Protein AF-A0A4Z0H425-F1 (afdb_monomer_lite)

Secondary structure (DSSP, 8-state):
--HHHHHHHHHHHHHHHHHHHHHHHTT--B-TTS-BGGGS-HHHHHHHHHHHHHHHHT-

Sequence (59 aa):
MNIAATNLTRGVESRRYTLVMKLEALGYTEDRVGKQTKDMTLTELEQIYINVREQRNDL

pLDDT: mean 88.25, std 12.24, range [48.72, 97.31]

Structure (mmCIF, N/CA/C/O backbone):
data_AF-A0A4Z0H425-F1
#
_entry.id   AF-A0A4Z0H425-F1
#
loop_
_atom_site.group_PDB
_atom_site.id
_atom_site.type_symbol
_atom_site.label_atom_id
_atom_site.label_alt_id
_atom_site.label_comp_id
_atom_site.label_asym_id
_atom_site.label_entity_id
_atom_site.label_seq_id
_atom_site.pdbx_PDB_ins_code
_atom_site.Cartn_x
_atom_site.Cartn_y
_atom_site.Cartn_z
_atom_site.occupancy
_atom_site.B_iso_or_equiv
_atom_site.auth_seq_id
_atom_site.auth_comp_id
_atom_site.auth_asym_id
_atom_site.auth_atom_id
_atom_site.pdbx_PDB_model_num
ATOM 1 N N . MET A 1 1 ? 9.876 5.928 -31.195 1.00 49.38 1 MET A N 1
ATOM 2 C CA . MET A 1 1 ? 9.187 5.526 -29.947 1.00 49.38 1 MET A CA 1
ATOM 3 C C . MET A 1 1 ? 10.253 5.014 -28.982 1.00 49.38 1 MET A C 1
ATOM 5 O O . MET A 1 1 ? 10.998 4.125 -29.373 1.00 49.38 1 MET A O 1
ATOM 9 N N . ASN A 1 2 ? 10.426 5.623 -27.805 1.00 64.81 2 ASN A N 1
ATOM 10 C CA . ASN A 1 2 ? 11.505 5.255 -26.877 1.00 64.81 2 ASN A CA 1
ATOM 11 C C . ASN A 1 2 ? 11.080 4.057 -26.008 1.00 64.81 2 ASN A C 1
ATOM 13 O O . ASN A 1 2 ? 10.332 4.218 -25.047 1.00 64.81 2 ASN A O 1
ATOM 17 N N . ILE A 1 3 ? 11.556 2.862 -26.364 1.00 66.69 3 ILE A N 1
ATOM 18 C CA . ILE A 1 3 ? 11.196 1.581 -25.730 1.00 66.69 3 ILE A CA 1
ATOM 19 C C . ILE A 1 3 ? 11.574 1.556 -24.236 1.00 66.69 3 ILE A C 1
ATOM 21 O O . ILE A 1 3 ? 10.861 0.967 -23.424 1.00 66.69 3 ILE A O 1
ATOM 25 N N . ALA A 1 4 ? 12.654 2.243 -23.847 1.00 64.94 4 ALA A N 1
ATOM 26 C CA . ALA A 1 4 ? 13.111 2.289 -22.458 1.00 64.94 4 ALA A CA 1
ATOM 27 C C . ALA A 1 4 ? 12.120 3.024 -21.541 1.00 64.94 4 ALA A C 1
ATOM 29 O O . ALA A 1 4 ? 11.818 2.545 -20.449 1.00 64.94 4 ALA A O 1
ATOM 30 N N . ALA A 1 5 ? 11.552 4.140 -22.011 1.00 65.56 5 ALA A N 1
ATOM 31 C CA . ALA A 1 5 ? 10.531 4.881 -21.271 1.00 65.56 5 ALA A CA 1
ATOM 32 C C . ALA A 1 5 ? 9.259 4.037 -21.078 1.00 65.56 5 ALA A C 1
ATOM 34 O O . ALA A 1 5 ? 8.700 3.996 -19.987 1.00 65.56 5 ALA A O 1
ATOM 35 N N . THR A 1 6 ? 8.851 3.287 -22.106 1.00 72.12 6 THR A N 1
ATOM 36 C CA . THR A 1 6 ? 7.687 2.391 -22.035 1.00 72.12 6 THR A CA 1
ATOM 37 C C . THR A 1 6 ? 7.883 1.261 -21.021 1.00 72.12 6 THR A C 1
ATOM 39 O O . THR A 1 6 ? 6.952 0.923 -20.289 1.00 72.12 6 THR A O 1
ATOM 42 N N . ASN A 1 7 ? 9.087 0.691 -20.938 1.00 75.00 7 ASN A N 1
ATOM 43 C CA . ASN A 1 7 ? 9.398 -0.364 -19.973 1.00 75.00 7 ASN A CA 1
ATOM 44 C C . ASN A 1 7 ? 9.457 0.163 -18.535 1.00 75.00 7 ASN A C 1
ATOM 46 O O . ASN A 1 7 ? 8.964 -0.506 -17.627 1.00 75.00 7 ASN A O 1
ATOM 50 N N . LEU A 1 8 ? 9.990 1.373 -18.332 1.00 78.94 8 LEU A N 1
ATOM 51 C CA . LEU A 1 8 ? 10.004 2.023 -17.023 1.00 78.94 8 LEU A CA 1
ATOM 52 C C . LEU A 1 8 ? 8.579 2.265 -16.509 1.00 78.94 8 LEU A C 1
ATOM 54 O O . LEU A 1 8 ? 8.261 1.867 -15.391 1.00 78.94 8 LEU A O 1
ATOM 58 N N . THR A 1 9 ? 7.701 2.838 -17.339 1.00 82.94 9 THR A N 1
ATOM 59 C CA . THR A 1 9 ? 6.295 3.073 -16.970 1.00 82.94 9 THR A CA 1
ATOM 60 C C . THR A 1 9 ? 5.575 1.768 -16.628 1.00 82.94 9 THR A C 1
ATOM 62 O O . THR A 1 9 ? 4.873 1.703 -15.624 1.00 82.94 9 THR A O 1
ATOM 65 N N . ARG A 1 10 ? 5.793 0.693 -17.400 1.00 86.56 10 ARG A N 1
ATOM 66 C CA . ARG A 1 10 ? 5.214 -0.630 -17.096 1.00 86.56 10 ARG A CA 1
ATOM 67 C C . ARG A 1 10 ? 5.711 -1.197 -15.767 1.00 86.56 10 ARG A C 1
ATOM 69 O O . ARG A 1 10 ? 4.916 -1.750 -15.014 1.00 86.56 10 ARG A O 1
ATOM 76 N N . GLY A 1 11 ? 7.004 -1.055 -15.472 1.00 89.19 11 GLY A N 1
ATOM 77 C CA . GLY A 1 11 ? 7.577 -1.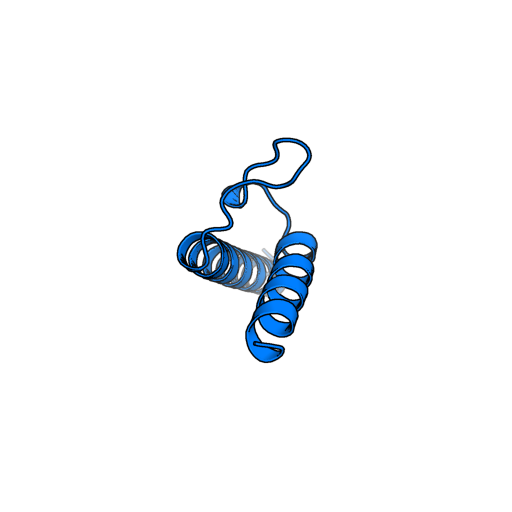493 -14.198 1.00 89.19 11 GLY A CA 1
ATOM 78 C C . GLY A 1 11 ? 6.985 -0.739 -13.005 1.00 89.19 11 GLY A C 1
ATOM 79 O O . GLY A 1 11 ? 6.619 -1.359 -12.006 1.00 89.19 11 GLY A O 1
ATOM 80 N N . VAL A 1 12 ? 6.826 0.582 -13.138 1.00 90.62 12 VAL A N 1
ATOM 81 C CA . VAL A 1 12 ? 6.194 1.442 -12.125 1.00 90.62 12 VAL A CA 1
ATOM 82 C C . VAL A 1 12 ? 4.745 1.025 -11.881 1.00 90.62 12 VAL A C 1
ATOM 84 O O . VAL A 1 12 ? 4.380 0.772 -10.734 1.00 90.62 12 VAL A O 1
ATOM 87 N N . GLU A 1 13 ? 3.940 0.863 -12.935 1.00 92.38 13 GLU A N 1
ATOM 88 C CA . GLU A 1 13 ? 2.537 0.451 -12.794 1.00 92.38 13 GLU A CA 1
ATOM 89 C C . GLU A 1 13 ? 2.394 -0.954 -12.199 1.00 92.38 13 GLU A C 1
ATOM 91 O O . GLU A 1 13 ? 1.571 -1.171 -11.311 1.00 92.38 13 GLU A O 1
ATOM 96 N N . SER A 1 14 ? 3.235 -1.907 -12.614 1.00 94.31 14 SER A N 1
ATOM 97 C CA . SER A 1 14 ? 3.217 -3.265 -12.057 1.00 94.31 14 SER A CA 1
ATOM 98 C C . SER A 1 14 ? 3.531 -3.272 -10.558 1.00 94.31 14 SER A C 1
ATOM 100 O O . SER A 1 14 ? 2.918 -4.019 -9.788 1.00 94.31 14 SER A O 1
ATOM 102 N N . ARG A 1 15 ? 4.489 -2.443 -10.126 1.00 95.69 15 ARG A N 1
ATOM 103 C CA . ARG A 1 15 ? 4.853 -2.311 -8.712 1.00 95.69 15 ARG A CA 1
ATOM 104 C C . ARG A 1 15 ? 3.746 -1.626 -7.918 1.00 95.69 15 ARG A C 1
ATOM 106 O O . ARG A 1 15 ? 3.396 -2.108 -6.842 1.00 95.69 15 ARG A O 1
ATOM 113 N N . ARG A 1 16 ? 3.152 -0.570 -8.479 1.00 96.62 16 ARG A N 1
ATOM 114 C CA . ARG A 1 16 ? 2.008 0.143 -7.900 1.00 96.62 16 ARG A CA 1
ATOM 115 C C . ARG A 1 16 ? 0.838 -0.811 -7.663 1.00 96.62 16 ARG A C 1
ATOM 117 O O . ARG A 1 16 ? 0.373 -0.927 -6.536 1.00 96.62 16 ARG A O 1
ATOM 124 N N . TYR A 1 17 ? 0.445 -1.572 -8.685 1.00 95.88 17 TYR A N 1
ATOM 125 C CA . TYR A 1 17 ? -0.621 -2.572 -8.590 1.00 95.88 17 TYR A CA 1
ATOM 126 C C . TYR A 1 17 ? -0.349 -3.616 -7.497 1.00 95.88 17 TYR A C 1
ATOM 128 O O . TYR A 1 17 ? -1.217 -3.918 -6.681 1.00 95.88 17 TYR A O 1
ATOM 136 N N . THR A 1 18 ? 0.887 -4.116 -7.426 1.00 96.94 18 THR A N 1
ATOM 137 C CA . THR A 1 18 ? 1.290 -5.087 -6.398 1.00 96.94 18 THR A CA 1
ATOM 138 C C . THR A 1 18 ? 1.145 -4.522 -4.984 1.00 96.94 18 THR A C 1
ATOM 140 O O . THR A 1 18 ? 0.715 -5.236 -4.079 1.00 96.94 18 THR A O 1
ATOM 143 N N . LEU A 1 19 ? 1.517 -3.257 -4.771 1.00 97.00 19 LEU A N 1
ATOM 144 C CA . LEU A 1 19 ? 1.405 -2.616 -3.461 1.00 97.00 19 LEU A CA 1
ATOM 145 C C . LEU A 1 19 ? -0.044 -2.342 -3.069 1.00 97.00 19 LEU A C 1
ATOM 147 O O . LEU A 1 19 ? -0.380 -2.571 -1.912 1.00 97.00 19 LEU A O 1
ATOM 151 N N . VAL A 1 20 ? -0.897 -1.939 -4.017 1.00 97.31 20 VAL A N 1
ATOM 152 C CA . VAL A 1 20 ? -2.341 -1.790 -3.773 1.00 97.31 20 VAL A CA 1
ATOM 153 C C . VAL A 1 20 ? -2.921 -3.101 -3.244 1.00 97.31 20 VAL A C 1
ATOM 155 O O . VAL A 1 20 ? -3.455 -3.116 -2.141 1.00 97.31 20 VAL A O 1
ATOM 158 N N . MET A 1 21 ? -2.707 -4.222 -3.945 1.00 97.12 21 MET A N 1
ATOM 159 C CA . MET A 1 21 ? -3.225 -5.524 -3.499 1.00 97.12 21 MET A CA 1
ATOM 160 C C . MET A 1 21 ? -2.706 -5.931 -2.115 1.00 97.12 21 MET A C 1
ATOM 162 O O . MET A 1 21 ? -3.444 -6.482 -1.302 1.00 97.12 21 MET A O 1
ATOM 166 N N . LYS A 1 22 ? -1.420 -5.681 -1.834 1.00 95.88 22 LYS A N 1
ATOM 167 C CA . LYS A 1 22 ? -0.827 -5.997 -0.527 1.00 95.88 22 LYS A CA 1
ATOM 168 C C . LYS A 1 22 ? -1.445 -5.163 0.588 1.00 95.88 22 LYS A C 1
ATOM 170 O O . LYS A 1 22 ? -1.711 -5.706 1.651 1.00 95.88 22 LYS A O 1
ATOM 175 N N . LEU A 1 23 ? -1.642 -3.868 0.365 1.00 95.56 23 LEU A N 1
ATOM 176 C CA . LEU A 1 23 ? -2.238 -2.969 1.350 1.00 95.56 23 LEU A CA 1
ATOM 177 C C . LEU A 1 23 ? -3.709 -3.307 1.598 1.00 95.56 23 LEU A C 1
ATOM 179 O O . LEU A 1 23 ? -4.102 -3.436 2.755 1.00 95.56 23 LEU A O 1
ATOM 183 N N . GLU A 1 24 ? -4.476 -3.586 0.546 1.00 94.88 24 GLU A N 1
ATOM 184 C CA . GLU A 1 24 ? -5.867 -4.034 0.666 1.00 94.88 24 GLU A CA 1
ATOM 185 C C . GLU A 1 24 ? -5.968 -5.356 1.445 1.00 94.88 24 GLU A C 1
ATOM 187 O O . GLU A 1 24 ? -6.788 -5.476 2.354 1.00 94.88 24 GLU A O 1
ATOM 192 N N . ALA A 1 25 ? -5.074 -6.320 1.187 1.00 94.06 25 ALA A N 1
ATOM 193 C CA . ALA A 1 25 ? -4.999 -7.571 1.950 1.00 94.06 25 ALA A CA 1
ATOM 194 C C . ALA A 1 25 ? -4.622 -7.366 3.432 1.00 94.06 25 ALA A C 1
ATOM 196 O O . ALA A 1 25 ? -4.926 -8.207 4.278 1.00 94.06 25 ALA A O 1
ATOM 197 N N . LEU A 1 26 ? -3.968 -6.249 3.764 1.00 92.25 26 LEU A N 1
ATOM 198 C CA . LEU A 1 26 ? -3.666 -5.842 5.139 1.00 92.25 26 LEU A CA 1
ATOM 199 C C . LEU A 1 26 ? -4.812 -5.037 5.783 1.00 92.25 26 LEU A C 1
ATOM 201 O O . LEU A 1 26 ? -4.688 -4.659 6.949 1.00 92.25 26 LEU A O 1
ATOM 205 N N . GLY A 1 27 ? -5.916 -4.814 5.060 1.00 93.00 27 GLY A N 1
ATOM 206 C CA . GLY A 1 27 ? -7.079 -4.038 5.500 1.00 93.00 27 GLY A CA 1
ATOM 207 C C . GLY A 1 27 ? -6.944 -2.531 5.276 1.00 93.00 27 GLY A C 1
ATOM 208 O O . GLY A 1 27 ? -7.756 -1.765 5.784 1.00 93.00 27 GLY A O 1
ATOM 209 N N . TYR A 1 28 ? -5.921 -2.094 4.540 1.00 92.94 28 TYR A N 1
ATOM 210 C CA . TYR A 1 28 ? -5.702 -0.692 4.211 1.00 92.94 28 TYR A CA 1
ATOM 211 C C . TYR A 1 28 ? -6.309 -0.391 2.836 1.00 92.94 28 TYR A C 1
ATOM 213 O O . TYR A 1 28 ? -5.702 -0.689 1.809 1.00 92.94 28 TYR A O 1
ATOM 221 N N . THR A 1 29 ? -7.524 0.160 2.830 1.00 94.31 29 THR A N 1
ATOM 222 C CA . THR A 1 29 ? -8.296 0.476 1.611 1.00 94.31 29 THR A CA 1
ATOM 223 C C . THR A 1 29 ? -8.421 1.978 1.343 1.00 94.31 29 THR A C 1
ATOM 225 O O . THR A 1 29 ? -8.697 2.392 0.216 1.00 94.31 29 THR A O 1
ATOM 228 N N . GLU A 1 30 ? -8.209 2.802 2.367 1.00 95.88 30 GLU A N 1
ATOM 229 C CA . GLU A 1 30 ? -8.379 4.253 2.338 1.00 95.88 30 GLU A CA 1
ATOM 230 C C . GLU A 1 30 ? -7.431 4.900 3.355 1.00 95.88 30 GLU A C 1
ATOM 232 O O . GLU A 1 30 ? -7.143 4.309 4.402 1.00 95.88 30 GLU A O 1
ATOM 237 N N . ASP A 1 31 ? -6.922 6.097 3.059 1.00 92.62 31 ASP A N 1
ATOM 238 C CA . ASP A 1 31 ? -6.183 6.884 4.045 1.00 92.62 31 ASP A CA 1
ATOM 239 C C . ASP A 1 31 ? -7.095 7.726 4.951 1.00 92.62 31 ASP A C 1
ATOM 241 O O . ASP A 1 31 ? -8.316 7.758 4.842 1.00 92.62 31 ASP A O 1
ATOM 245 N N . ARG A 1 32 ? -6.467 8.456 5.876 1.00 88.81 32 ARG A N 1
ATOM 246 C CA . ARG A 1 32 ? -7.161 9.295 6.862 1.00 88.81 32 ARG A CA 1
ATOM 247 C C . ARG A 1 32 ? -7.869 10.514 6.264 1.00 88.81 32 ARG A C 1
ATOM 249 O O . ARG A 1 32 ? -8.621 11.159 6.988 1.00 88.81 32 ARG A O 1
ATOM 256 N N . VAL A 1 33 ? -7.592 10.870 5.010 1.00 91.44 33 VAL A N 1
ATOM 25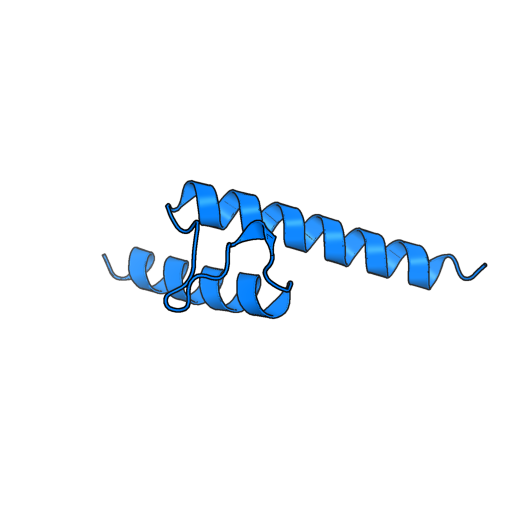7 C CA . VAL A 1 33 ? -8.197 12.025 4.329 1.00 91.44 33 VAL A CA 1
ATOM 258 C C . VAL A 1 33 ? -9.207 11.606 3.260 1.00 91.44 33 VAL A C 1
ATOM 260 O O . VAL A 1 33 ? -9.719 12.460 2.540 1.00 91.44 33 VAL A O 1
ATOM 263 N N . GLY A 1 34 ? -9.527 10.315 3.170 1.00 92.81 34 GLY A N 1
ATOM 264 C CA . GLY A 1 34 ? -10.536 9.796 2.255 1.00 92.81 34 GLY A CA 1
ATOM 265 C C . GLY A 1 34 ? -9.998 9.271 0.925 1.00 92.81 34 GLY A C 1
ATOM 266 O O . GLY A 1 34 ? -10.773 8.893 0.042 1.00 92.81 34 GLY A O 1
ATOM 267 N N . LYS A 1 35 ? -8.676 9.272 0.726 1.00 95.50 35 LYS A N 1
ATOM 268 C CA . LYS A 1 35 ? -8.060 8.841 -0.530 1.00 95.50 35 LYS A CA 1
ATOM 269 C C . LYS A 1 35 ? -8.035 7.320 -0.592 1.00 95.50 35 LYS A C 1
ATOM 271 O O . LYS A 1 35 ? -7.450 6.663 0.266 1.00 95.50 35 LYS A O 1
ATOM 276 N N . GLN A 1 36 ? -8.622 6.758 -1.643 1.00 97.19 36 GLN A N 1
ATOM 277 C CA . GLN A 1 36 ? -8.623 5.314 -1.864 1.00 97.19 36 GLN A CA 1
ATOM 278 C C . GLN A 1 36 ? -7.210 4.815 -2.184 1.00 97.19 36 GLN A C 1
ATOM 280 O O . GLN A 1 36 ? -6.472 5.449 -2.942 1.00 97.19 36 GLN A O 1
ATOM 285 N N . THR A 1 37 ? -6.841 3.637 -1.678 1.00 95.44 37 THR A N 1
ATOM 286 C CA . THR A 1 37 ? -5.506 3.049 -1.887 1.00 95.44 37 THR A CA 1
ATOM 287 C C . THR A 1 37 ? -5.168 2.869 -3.368 1.00 95.44 37 THR A C 1
ATOM 289 O O . THR A 1 37 ? -4.056 3.170 -3.797 1.00 95.44 37 THR A O 1
ATOM 292 N N . LYS A 1 38 ? -6.140 2.470 -4.193 1.00 94.62 38 LYS A N 1
ATOM 293 C CA . LYS A 1 38 ? -5.968 2.337 -5.651 1.00 94.62 38 LYS A CA 1
ATOM 294 C C . LYS A 1 38 ? -5.609 3.646 -6.372 1.00 94.62 38 LYS A C 1
ATOM 296 O O . LYS A 1 38 ? -5.016 3.581 -7.451 1.00 94.62 38 LYS A O 1
ATOM 301 N N . ASP A 1 39 ? -5.945 4.793 -5.780 1.00 95.75 39 ASP A N 1
ATOM 302 C CA . ASP A 1 39 ? -5.742 6.135 -6.341 1.00 95.75 39 ASP A CA 1
ATOM 303 C C . ASP A 1 39 ? -4.440 6.782 -5.826 1.00 95.75 39 ASP A C 1
ATOM 305 O O . ASP A 1 39 ? -4.112 7.923 -6.162 1.00 95.75 39 ASP A O 1
ATOM 309 N N . MET A 1 40 ? -3.672 6.062 -5.004 1.00 95.44 40 MET A N 1
ATOM 310 C CA . MET A 1 40 ? -2.381 6.515 -4.498 1.00 95.44 40 MET A CA 1
ATOM 311 C C . MET A 1 40 ? -1.257 6.317 -5.516 1.00 95.44 40 MET A C 1
ATOM 313 O O . MET A 1 40 ? -1.229 5.383 -6.328 1.00 95.44 40 MET A O 1
ATOM 317 N N . THR A 1 41 ? -0.294 7.224 -5.434 1.00 96.00 41 THR A N 1
ATOM 318 C CA . THR A 1 41 ? 0.969 7.159 -6.160 1.00 96.00 41 THR A CA 1
ATOM 319 C C . THR A 1 41 ? 1.839 6.026 -5.620 1.00 96.00 41 THR A C 1
ATOM 321 O O . THR A 1 41 ? 1.675 5.573 -4.487 1.00 96.00 41 THR A O 1
ATOM 324 N N . LEU A 1 42 ? 2.806 5.576 -6.424 1.00 95.94 42 LEU A N 1
ATOM 325 C CA . LEU A 1 42 ? 3.737 4.526 -6.008 1.00 95.94 42 LEU A CA 1
ATOM 326 C C . LEU A 1 42 ? 4.464 4.885 -4.700 1.00 95.94 42 LEU A C 1
ATOM 328 O O . LEU A 1 42 ? 4.534 4.055 -3.801 1.00 95.94 42 LEU A O 1
ATOM 332 N 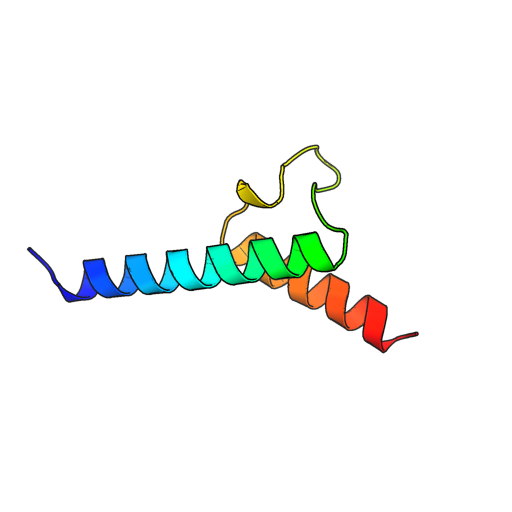N . THR A 1 43 ? 4.944 6.122 -4.570 1.00 96.00 43 THR A N 1
ATOM 333 C CA . THR A 1 43 ? 5.686 6.574 -3.385 1.00 96.00 43 THR A CA 1
ATOM 334 C C . THR A 1 43 ? 4.828 6.555 -2.119 1.00 96.00 43 THR A C 1
ATOM 336 O O . THR A 1 43 ? 5.287 6.101 -1.073 1.00 96.00 43 THR A O 1
ATOM 339 N N . GLU A 1 44 ? 3.569 6.998 -2.208 1.00 96.25 44 GLU A N 1
ATOM 340 C CA . GLU A 1 44 ? 2.623 6.936 -1.083 1.00 96.25 44 GLU A CA 1
ATOM 341 C C . GLU A 1 44 ? 2.400 5.484 -0.641 1.00 96.25 44 GLU A C 1
ATOM 343 O O . GLU A 1 44 ? 2.516 5.168 0.543 1.00 96.25 44 GLU A O 1
ATOM 348 N N . LEU A 1 45 ? 2.152 4.586 -1.599 1.00 96.94 45 LEU A N 1
ATOM 349 C CA . LEU A 1 45 ? 1.938 3.163 -1.337 1.00 96.94 45 LEU A CA 1
ATOM 350 C C . LEU A 1 45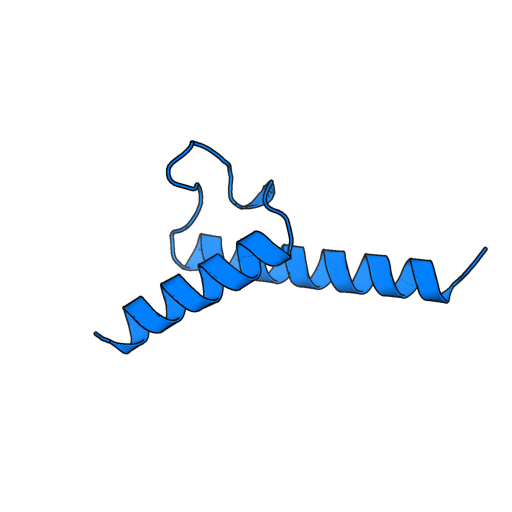 ? 3.161 2.501 -0.691 1.00 96.94 45 LEU A C 1
ATOM 352 O O . LEU A 1 45 ? 3.010 1.698 0.227 1.00 96.94 45 LEU A O 1
ATOM 356 N N . GLU A 1 46 ? 4.372 2.830 -1.144 1.00 96.94 46 GLU A N 1
ATOM 357 C CA . GLU A 1 46 ? 5.610 2.310 -0.557 1.00 96.94 46 GLU A CA 1
ATOM 358 C C . GLU A 1 46 ? 5.774 2.746 0.898 1.00 96.94 46 GLU A C 1
ATOM 360 O O . GLU A 1 46 ? 6.059 1.913 1.760 1.00 96.94 46 GLU A O 1
ATOM 365 N N . GLN A 1 47 ? 5.539 4.026 1.189 1.00 96.12 47 GLN A N 1
ATOM 366 C CA . GLN A 1 47 ? 5.680 4.553 2.541 1.00 96.12 47 GLN A CA 1
ATOM 367 C C . GLN A 1 47 ? 4.623 3.989 3.495 1.00 96.12 47 GLN A C 1
ATOM 369 O O . GLN A 1 47 ? 4.945 3.605 4.620 1.00 96.12 47 GLN A O 1
ATOM 374 N N . ILE A 1 48 ? 3.373 3.875 3.042 1.00 95.25 48 ILE A N 1
ATOM 375 C CA . ILE A 1 48 ? 2.304 3.244 3.823 1.00 95.25 48 ILE A CA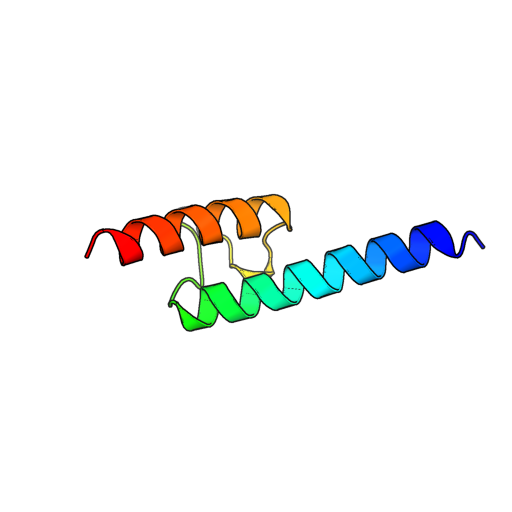 1
ATOM 376 C C . ILE A 1 48 ? 2.636 1.773 4.076 1.00 95.25 48 ILE A C 1
ATOM 378 O O . ILE A 1 48 ? 2.514 1.312 5.207 1.00 95.25 48 ILE A O 1
ATOM 382 N N . TYR A 1 49 ? 3.094 1.040 3.060 1.00 94.94 49 TYR A N 1
ATOM 383 C CA . TYR A 1 49 ? 3.442 -0.371 3.209 1.00 94.94 49 TYR A CA 1
ATOM 384 C C . TYR A 1 49 ? 4.562 -0.586 4.227 1.00 94.94 49 TYR A C 1
ATOM 386 O O . TYR A 1 49 ? 4.448 -1.487 5.055 1.00 94.94 49 TYR A O 1
ATOM 394 N N . ILE A 1 50 ? 5.601 0.256 4.216 1.00 94.75 50 ILE A N 1
ATOM 395 C CA . ILE A 1 50 ? 6.655 0.235 5.239 1.00 94.75 50 ILE A CA 1
ATOM 396 C C . ILE A 1 50 ? 6.039 0.454 6.624 1.00 94.75 50 ILE A C 1
ATOM 398 O O . ILE A 1 50 ? 6.193 -0.396 7.495 1.00 94.75 50 ILE A O 1
ATOM 402 N N . ASN A 1 51 ? 5.259 1.521 6.808 1.00 92.56 51 ASN A N 1
ATOM 403 C CA . ASN A 1 51 ? 4.655 1.842 8.103 1.00 92.56 51 ASN A CA 1
ATOM 404 C C . ASN A 1 51 ? 3.755 0.716 8.639 1.00 92.56 51 ASN A C 1
ATOM 406 O O . ASN A 1 51 ? 3.839 0.367 9.814 1.00 92.56 51 ASN A O 1
ATOM 410 N N . VAL A 1 52 ? 2.900 0.138 7.787 1.00 90.56 52 VAL A N 1
ATOM 411 C CA . VAL A 1 52 ? 1.997 -0.962 8.166 1.00 90.56 52 VAL A CA 1
ATOM 412 C C . VAL A 1 52 ? 2.785 -2.226 8.509 1.00 90.56 52 VAL A C 1
ATOM 414 O O . VAL A 1 52 ? 2.392 -2.967 9.409 1.00 90.56 52 VAL A O 1
ATOM 417 N N . ARG A 1 53 ? 3.889 -2.496 7.803 1.00 89.69 53 ARG A N 1
ATOM 418 C CA . ARG A 1 53 ? 4.746 -3.648 8.095 1.00 89.69 53 ARG A CA 1
ATOM 419 C C . ARG A 1 53 ? 5.488 -3.507 9.414 1.00 89.69 53 ARG A C 1
ATOM 421 O O . ARG A 1 53 ? 5.480 -4.467 10.175 1.00 89.69 53 ARG A O 1
ATOM 428 N N . GLU A 1 54 ? 6.080 -2.349 9.685 1.00 89.50 54 GLU A N 1
ATOM 429 C CA . GLU A 1 54 ? 6.790 -2.108 10.946 1.00 89.50 54 GLU A CA 1
ATOM 430 C C . GLU A 1 54 ? 5.825 -2.206 12.137 1.00 89.50 54 GLU A C 1
ATOM 432 O O . GLU A 1 54 ? 6.066 -2.978 13.057 1.00 89.50 54 GLU A O 1
ATOM 437 N N . GLN A 1 55 ? 4.643 -1.580 12.052 1.00 85.25 55 GLN A N 1
ATOM 438 C CA . GLN A 1 55 ? 3.613 -1.678 13.101 1.00 85.25 55 GLN A CA 1
ATOM 439 C C . GLN A 1 55 ? 3.158 -3.114 13.404 1.00 85.25 55 GLN A C 1
ATOM 441 O O . GLN A 1 55 ? 2.692 -3.387 14.505 1.00 85.25 55 GLN A O 1
ATOM 446 N N . ARG A 1 56 ? 3.235 -4.022 12.424 1.00 81.88 56 ARG A N 1
ATOM 447 C CA . ARG A 1 56 ? 2.862 -5.435 12.591 1.00 81.88 56 ARG A CA 1
ATOM 448 C C . ARG A 1 56 ? 4.016 -6.322 13.051 1.00 81.88 56 ARG A C 1
ATOM 450 O O . ARG A 1 56 ? 3.740 -7.396 13.564 1.00 81.88 56 ARG A O 1
ATOM 457 N N . ASN A 1 57 ? 5.263 -5.916 12.822 1.00 74.38 57 ASN A N 1
ATOM 458 C CA . ASN A 1 57 ? 6.443 -6.623 13.322 1.00 74.38 57 ASN A CA 1
ATOM 459 C C . ASN A 1 57 ? 6.711 -6.323 14.807 1.00 74.38 57 ASN A C 1
ATOM 461 O O . ASN A 1 57 ? 7.382 -7.115 15.461 1.00 74.38 57 ASN A O 1
ATOM 465 N N . ASP A 1 58 ? 6.185 -5.210 15.324 1.00 56.72 58 ASP A N 1
ATOM 466 C CA . ASP A 1 58 ? 6.282 -4.808 16.734 1.00 56.72 58 ASP A CA 1
ATOM 467 C C . ASP A 1 58 ? 5.200 -5.448 17.643 1.00 56.72 58 ASP A C 1
ATOM 469 O O . ASP A 1 58 ? 5.080 -5.080 18.814 1.00 56.72 58 ASP A O 1
ATOM 473 N N . LEU A 1 59 ? 4.407 -6.394 17.115 1.00 48.72 59 LEU A N 1
ATOM 474 C CA . LEU A 1 59 ? 3.383 -7.178 17.829 1.00 48.72 59 LEU A CA 1
ATOM 475 C C . LEU A 1 59 ? 3.822 -8.637 17.998 1.00 48.72 59 LEU A C 1
ATOM 477 O O . LEU A 1 59 ? 3.544 -9.194 19.084 1.00 48.72 59 LEU A O 1
#

Radius of gyration: 13.45 Å; chains: 1; b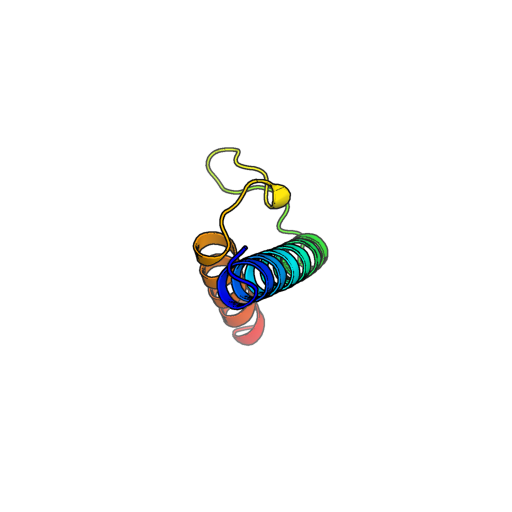ounding box: 24×20×48 Å

Organism: NCBI:txid192814

Foldseek 3Di:
DDVVVVVVVVVQVVLLVVLLVVCVVLVNQADPVGHGSNNDGNVVSVVVVVVSVVVVVVD